Protein AF-A0A7Y2ZR24-F1 (afdb_monomer_lite)

Secondary structure (DSSP, 8-state):
--EEEEEETTEEEEEESS-TT-EEEEEEEETTEEEE---TTT-----EEEEEEE-TTS-EEEEEEE---TT-----------

pLDDT: mean 86.53, std 13.95, range [48.75, 97.56]

Radius of gyration: 16.8 Å; chains: 1; bounding box: 50×26×46 Å

Structure (mmCIF, N/CA/C/O backbone):
data_AF-A0A7Y2ZR24-F1
#
_entry.id   AF-A0A7Y2ZR24-F1
#
loop_
_atom_site.group_PDB
_atom_site.id
_atom_site.type_symbol
_atom_site.label_atom_id
_atom_site.label_alt_id
_atom_site.label_comp_id
_atom_site.label_asym_id
_atom_site.label_entity_id
_atom_site.label_seq_id
_atom_site.pdbx_PDB_ins_code
_atom_site.Cartn_x
_atom_site.Cartn_y
_atom_site.Cartn_z
_atom_site.occupancy
_atom_site.B_iso_or_equiv
_atom_site.auth_seq_id
_atom_site.auth_comp_id
_atom_site.auth_asym_id
_atom_site.auth_atom_id
_atom_site.pdbx_PDB_model_num
ATOM 1 N N . GLY A 1 1 ? 5.606 -13.324 1.533 1.00 79.00 1 GLY A N 1
ATOM 2 C CA . GLY A 1 1 ? 5.513 -12.083 2.317 1.00 79.00 1 GLY A CA 1
ATOM 3 C C . GLY A 1 1 ? 4.111 -11.815 2.819 1.00 79.00 1 GLY A C 1
ATOM 4 O O . GLY A 1 1 ? 3.137 -12.284 2.238 1.00 79.00 1 GLY A O 1
ATOM 5 N N . THR A 1 2 ? 4.028 -11.046 3.895 1.00 91.31 2 THR A N 1
ATOM 6 C CA . THR A 1 2 ? 2.843 -10.449 4.512 1.00 91.31 2 THR A CA 1
ATOM 7 C C . THR A 1 2 ? 2.649 -9.023 4.001 1.00 91.31 2 THR A C 1
ATOM 9 O O . THR A 1 2 ? 3.582 -8.218 3.982 1.00 91.31 2 THR A O 1
ATOM 12 N N . THR A 1 3 ? 1.414 -8.679 3.632 1.00 92.62 3 THR A N 1
ATOM 13 C CA . THR A 1 3 ? 1.011 -7.285 3.391 1.00 92.62 3 THR A CA 1
ATOM 14 C C . THR A 1 3 ? 0.177 -6.793 4.564 1.00 92.62 3 THR A C 1
ATOM 16 O O . THR A 1 3 ? -0.811 -7.428 4.927 1.00 92.62 3 THR A O 1
ATOM 19 N N . THR A 1 4 ? 0.549 -5.649 5.131 1.00 95.38 4 THR A N 1
ATOM 20 C CA . THR A 1 4 ? -0.139 -5.047 6.277 1.00 95.38 4 THR A CA 1
ATOM 21 C C . THR A 1 4 ? -0.788 -3.738 5.867 1.00 95.38 4 THR A C 1
ATOM 23 O O . THR A 1 4 ? -0.132 -2.884 5.269 1.00 95.38 4 THR A O 1
ATOM 26 N N . ILE A 1 5 ? -2.059 -3.569 6.235 1.00 95.62 5 ILE A N 1
ATOM 27 C CA . ILE A 1 5 ? -2.793 -2.308 6.116 1.00 95.62 5 ILE A CA 1
ATOM 28 C C . ILE A 1 5 ? -2.985 -1.726 7.518 1.00 95.62 5 ILE A C 1
ATOM 30 O O . ILE A 1 5 ? -3.520 -2.400 8.394 1.00 95.62 5 ILE A O 1
ATOM 34 N N . ASN A 1 6 ? -2.550 -0.486 7.740 1.00 96.00 6 ASN A N 1
ATOM 35 C CA . ASN A 1 6 ? -2.647 0.196 9.031 1.00 96.00 6 ASN A CA 1
ATOM 36 C C . ASN A 1 6 ? -3.390 1.523 8.902 1.00 96.00 6 ASN A C 1
ATOM 38 O O . ASN A 1 6 ? -3.096 2.311 8.004 1.00 96.00 6 ASN A O 1
ATOM 42 N N . LEU A 1 7 ? -4.289 1.801 9.845 1.00 95.56 7 LEU A N 1
ATOM 43 C CA . LEU A 1 7 ? -4.903 3.115 10.009 1.00 95.56 7 LEU A CA 1
ATOM 44 C C . LEU A 1 7 ? -4.043 3.962 10.955 1.00 95.56 7 LEU A C 1
ATOM 46 O O . LEU A 1 7 ? -3.814 3.584 12.103 1.00 95.56 7 LEU A O 1
ATOM 50 N N . LYS A 1 8 ? -3.571 5.116 10.485 1.00 96.31 8 LYS A N 1
ATOM 51 C CA . LYS A 1 8 ? -2.832 6.092 11.292 1.00 96.31 8 LYS A CA 1
ATOM 52 C C . LYS A 1 8 ? -3.245 7.498 10.883 1.00 96.31 8 LYS A C 1
ATOM 54 O O . LYS A 1 8 ? -3.155 7.835 9.711 1.00 96.31 8 LYS A O 1
ATOM 59 N N . ASN A 1 9 ? -3.632 8.330 11.850 1.00 95.00 9 ASN A N 1
ATOM 60 C CA . ASN A 1 9 ? -4.046 9.718 11.604 1.00 95.00 9 ASN A CA 1
ATOM 61 C C . ASN A 1 9 ? -5.133 9.817 10.512 1.00 95.00 9 ASN A C 1
ATOM 63 O O . ASN A 1 9 ? -4.984 10.588 9.566 1.00 95.00 9 ASN A O 1
ATOM 67 N N . ASP A 1 10 ? -6.160 8.966 10.605 1.00 93.44 10 ASP A N 1
ATOM 68 C CA . ASP A 1 10 ? -7.274 8.858 9.646 1.00 93.44 10 ASP A CA 1
ATOM 69 C C . ASP A 1 10 ? -6.874 8.546 8.195 1.00 93.44 10 ASP A C 1
ATOM 71 O O . ASP A 1 10 ? -7.650 8.729 7.259 1.00 93.44 10 ASP A O 1
ATOM 75 N N . LYS A 1 11 ? -5.660 8.024 8.003 1.00 95.12 11 LYS A N 1
ATOM 76 C CA . LYS A 1 11 ? -5.132 7.596 6.710 1.00 95.12 11 LYS A CA 1
ATOM 77 C C . LYS A 1 11 ? -4.744 6.131 6.754 1.00 95.12 11 LYS A C 1
ATOM 79 O O . LYS A 1 11 ? -4.205 5.642 7.750 1.00 95.12 11 LYS A O 1
ATOM 84 N N . LEU A 1 12 ? -5.016 5.429 5.663 1.00 96.44 12 LEU A N 1
ATOM 85 C CA . LEU A 1 12 ? -4.631 4.036 5.502 1.00 96.44 12 LEU A CA 1
ATOM 86 C C . LEU A 1 12 ? -3.247 3.948 4.860 1.00 96.44 12 LEU A C 1
ATOM 88 O O . LEU A 1 12 ? -2.934 4.681 3.925 1.00 96.44 12 LEU A O 1
ATOM 92 N N . TYR A 1 13 ? -2.428 3.024 5.348 1.00 97.19 13 TYR A N 1
ATOM 93 C CA . TYR A 1 13 ? -1.075 2.781 4.862 1.00 97.19 13 TYR A CA 1
ATOM 94 C C . TYR A 1 13 ? -0.869 1.301 4.580 1.00 97.19 13 TYR A C 1
ATOM 96 O O . TYR A 1 13 ? -1.182 0.469 5.428 1.00 97.19 13 TYR A O 1
ATOM 104 N N . MET A 1 14 ? -0.292 0.988 3.424 1.00 95.88 14 MET A N 1
ATOM 105 C CA . MET A 1 14 ? 0.158 -0.352 3.056 1.00 95.88 14 MET A CA 1
ATOM 106 C C . MET A 1 14 ? 1.668 -0.493 3.269 1.00 95.88 14 MET A C 1
ATOM 108 O O . MET A 1 14 ? 2.429 0.424 2.954 1.00 95.88 14 MET A O 1
ATOM 112 N N . SER A 1 15 ? 2.104 -1.674 3.706 1.00 95.06 15 SER A N 1
ATOM 113 C CA . SER A 1 15 ? 3.503 -2.115 3.640 1.00 95.06 15 SER A CA 1
ATOM 114 C C . SER A 1 15 ? 3.620 -3.616 3.375 1.00 95.06 15 SER A C 1
ATOM 116 O O . SER A 1 15 ? 2.801 -4.384 3.881 1.00 95.06 15 SER A O 1
ATOM 118 N N . MET A 1 16 ? 4.672 -4.028 2.666 1.00 92.25 16 MET A N 1
ATOM 119 C CA . MET A 1 16 ? 5.033 -5.433 2.434 1.00 92.25 16 MET A CA 1
ATOM 120 C C . MET A 1 16 ? 6.332 -5.785 3.177 1.00 92.25 16 MET A C 1
ATOM 122 O O . MET A 1 16 ? 7.325 -5.070 3.053 1.00 92.25 16 MET A O 1
ATOM 126 N N . ASP A 1 17 ? 6.329 -6.862 3.964 1.00 89.75 17 ASP A N 1
ATOM 127 C CA . ASP A 1 17 ? 7.432 -7.228 4.873 1.00 89.75 17 ASP A CA 1
ATOM 128 C C . ASP A 1 17 ? 8.725 -7.663 4.160 1.00 89.75 17 ASP A C 1
ATOM 130 O O . ASP A 1 17 ? 9.809 -7.181 4.484 1.00 89.75 17 ASP A O 1
ATOM 134 N N . GLU A 1 18 ? 8.619 -8.532 3.160 1.00 90.19 18 GLU A N 1
ATOM 135 C CA . GLU A 1 18 ? 9.745 -9.044 2.373 1.00 90.19 18 GLU A CA 1
ATOM 136 C C . GLU A 1 18 ? 10.303 -7.991 1.407 1.00 90.19 18 GLU A C 1
ATOM 138 O O . GLU A 1 18 ? 11.431 -8.109 0.931 1.00 90.19 18 GLU A O 1
ATOM 143 N N . THR A 1 19 ? 9.539 -6.927 1.148 1.00 87.62 19 THR A N 1
ATOM 144 C CA . THR A 1 19 ? 9.909 -5.845 0.231 1.00 87.62 19 THR A CA 1
ATOM 145 C C . THR A 1 19 ? 9.593 -4.470 0.834 1.00 87.62 19 THR A C 1
ATOM 147 O O . THR A 1 19 ? 8.669 -3.792 0.377 1.00 87.62 19 THR A O 1
ATOM 150 N N . PRO A 1 20 ? 10.373 -3.998 1.828 1.00 86.06 20 PRO A N 1
ATOM 151 C CA . PRO A 1 20 ? 10.059 -2.787 2.602 1.00 86.06 20 PRO A CA 1
ATOM 152 C C . PRO A 1 20 ? 9.995 -1.481 1.795 1.00 86.06 20 PRO A C 1
ATOM 154 O O . PRO A 1 20 ? 9.491 -0.466 2.286 1.00 86.06 20 PRO A O 1
ATOM 157 N N . ILE A 1 21 ? 10.535 -1.483 0.571 1.00 88.12 21 ILE A N 1
ATOM 158 C CA . ILE A 1 21 ? 10.432 -0.359 -0.369 1.00 88.12 21 ILE A CA 1
ATOM 159 C C . ILE A 1 21 ? 9.001 -0.181 -0.897 1.00 88.12 21 ILE A C 1
ATOM 161 O O . ILE A 1 21 ? 8.603 0.940 -1.213 1.00 88.12 21 ILE A O 1
ATOM 165 N N . PHE A 1 22 ? 8.208 -1.257 -0.938 1.00 90.62 22 PHE A N 1
ATOM 166 C CA . PHE A 1 22 ? 6.806 -1.228 -1.340 1.00 90.62 22 PHE A CA 1
ATOM 167 C C . PHE A 1 22 ? 5.933 -0.885 -0.137 1.00 90.62 22 PHE A C 1
ATOM 169 O O . PHE A 1 22 ? 5.420 -1.735 0.595 1.00 90.62 22 PHE A O 1
ATOM 176 N N . LYS A 1 23 ? 5.794 0.422 0.063 1.00 94.19 23 LYS A N 1
ATOM 177 C CA . LYS A 1 23 ? 4.899 1.044 1.033 1.00 94.19 23 LYS A CA 1
ATOM 178 C C . LYS A 1 23 ? 4.224 2.251 0.399 1.00 94.19 23 LYS A C 1
ATOM 180 O O . LYS A 1 23 ? 4.846 2.951 -0.400 1.00 94.19 23 LYS A O 1
ATOM 185 N N . ALA A 1 24 ? 2.970 2.494 0.755 1.00 95.81 24 ALA A N 1
ATOM 186 C CA . ALA A 1 24 ? 2.203 3.601 0.198 1.00 95.81 24 ALA A CA 1
ATOM 187 C C . ALA A 1 24 ? 1.090 4.059 1.146 1.00 95.81 24 ALA A C 1
ATOM 189 O O . ALA A 1 24 ? 0.547 3.265 1.915 1.00 95.81 24 ALA A O 1
ATOM 190 N N . GLU A 1 25 ? 0.741 5.343 1.071 1.00 97.00 25 GLU A N 1
ATOM 191 C CA . GLU A 1 25 ? -0.531 5.852 1.590 1.00 97.00 25 GLU A CA 1
ATOM 192 C C . GLU A 1 25 ? -1.649 5.464 0.615 1.00 97.00 25 GLU A C 1
ATOM 194 O O . GLU A 1 25 ? -1.484 5.581 -0.601 1.00 97.00 2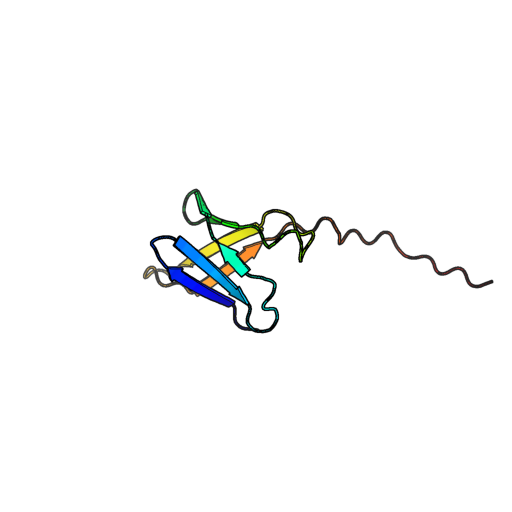5 GLU A O 1
ATOM 199 N N . LEU A 1 26 ? -2.775 4.996 1.147 1.00 97.56 26 LEU A N 1
ATOM 200 C CA . LEU A 1 26 ? -3.956 4.646 0.373 1.00 97.56 26 LEU A CA 1
ATOM 201 C C . LEU A 1 26 ? -4.923 5.829 0.372 1.00 97.56 26 LEU A C 1
ATOM 203 O O . LEU A 1 26 ? -5.372 6.279 1.426 1.00 97.56 26 LEU A O 1
ATOM 207 N N . SER A 1 27 ? -5.268 6.304 -0.819 1.00 97.25 27 SER A N 1
ATOM 208 C CA . SER A 1 27 ? -6.264 7.356 -1.017 1.00 97.25 27 SER A CA 1
ATOM 209 C C . SER A 1 27 ? -7.589 6.732 -1.428 1.00 97.25 27 SER A C 1
ATOM 211 O O . SER A 1 27 ? -7.631 5.932 -2.360 1.00 97.25 27 SER A O 1
ATOM 213 N N . HIS A 1 28 ? -8.680 7.071 -0.738 1.00 95.31 28 HIS A N 1
ATOM 214 C CA . HIS A 1 28 ? -10.012 6.634 -1.162 1.00 95.31 28 HIS A CA 1
ATOM 215 C C . HIS A 1 28 ? -10.331 7.215 -2.541 1.00 95.31 28 HIS A C 1
ATOM 217 O O . HIS A 1 28 ? -10.104 8.402 -2.780 1.00 95.31 28 HIS A O 1
ATOM 223 N N . TRP A 1 29 ? -10.834 6.375 -3.444 1.00 94.00 29 TRP A N 1
ATOM 224 C CA . TRP A 1 29 ? -11.189 6.793 -4.796 1.00 94.00 29 TRP A CA 1
ATOM 225 C C . TRP A 1 29 ? -12.688 6.672 -5.059 1.00 94.00 29 TRP A C 1
ATOM 227 O O . TRP A 1 29 ? -13.352 7.671 -5.324 1.00 94.00 29 TRP A O 1
ATOM 237 N N . ASN A 1 30 ? -13.234 5.455 -5.009 1.00 92.38 30 ASN A N 1
ATOM 238 C CA . ASN A 1 30 ? -14.648 5.207 -5.286 1.00 92.38 30 ASN A CA 1
ATOM 239 C C . ASN A 1 30 ? -15.098 3.878 -4.666 1.00 92.38 30 ASN A C 1
ATOM 241 O O . ASN A 1 30 ? -14.392 2.879 -4.789 1.00 92.38 30 ASN A O 1
ATOM 245 N N . HIS A 1 31 ? -16.287 3.839 -4.056 1.00 88.94 31 HIS A N 1
ATOM 246 C CA . HIS A 1 31 ? -16.802 2.660 -3.342 1.00 88.94 31 HIS A CA 1
ATOM 247 C C . HIS A 1 31 ? -15.746 2.096 -2.371 1.00 88.94 31 HIS A C 1
ATOM 249 O O . HIS A 1 31 ? -15.299 2.817 -1.482 1.00 88.94 31 HIS A O 1
ATOM 255 N N . SER A 1 32 ? -15.324 0.846 -2.565 1.00 89.31 32 SER A N 1
ATOM 256 C CA . SER A 1 32 ? -14.313 0.155 -1.753 1.00 89.31 32 SER A CA 1
ATOM 257 C C . SER A 1 32 ? -12.916 0.174 -2.386 1.00 89.31 32 SER A C 1
ATOM 259 O O . SER A 1 32 ? -12.056 -0.610 -1.988 1.00 89.31 32 SER A O 1
ATOM 261 N N . ILE A 1 33 ? -12.697 1.025 -3.395 1.00 95.94 33 ILE A N 1
ATOM 262 C CA . ILE A 1 33 ? -11.437 1.119 -4.133 1.00 95.94 33 ILE A CA 1
ATOM 263 C C . ILE A 1 33 ? -10.598 2.271 -3.590 1.00 95.94 33 ILE A C 1
ATOM 265 O O . ILE A 1 33 ? -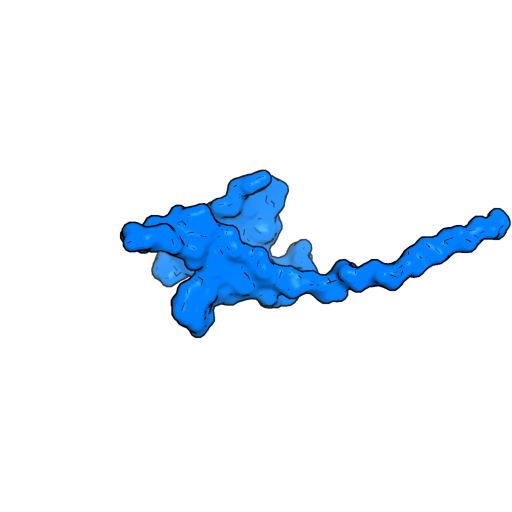11.057 3.414 -3.477 1.00 95.94 33 ILE A O 1
ATOM 269 N N . PHE A 1 34 ? -9.335 1.956 -3.340 1.00 97.31 34 PHE A N 1
ATOM 270 C CA . PHE A 1 34 ? -8.281 2.884 -2.977 1.00 97.31 34 PHE A CA 1
ATOM 271 C C . PHE A 1 34 ? -7.240 2.942 -4.090 1.00 97.31 34 PHE A C 1
ATOM 273 O O . PHE A 1 34 ? -6.935 1.924 -4.712 1.00 97.31 34 PHE A O 1
ATOM 280 N N . THR A 1 35 ? -6.677 4.119 -4.327 1.00 97.56 35 THR A N 1
ATOM 281 C CA . THR A 1 35 ? -5.496 4.292 -5.174 1.00 97.56 35 THR A CA 1
ATOM 282 C C . THR A 1 35 ? -4.260 4.490 -4.315 1.00 97.56 35 THR A C 1
ATOM 284 O O . THR A 1 35 ? -4.333 4.958 -3.175 1.00 97.56 35 THR A O 1
ATOM 287 N N . PHE A 1 36 ? -3.106 4.109 -4.853 1.00 96.19 36 PHE A N 1
ATOM 288 C CA . PHE A 1 36 ? -1.834 4.291 -4.172 1.00 96.19 36 PHE A CA 1
ATOM 289 C C . PHE A 1 36 ? -0.685 4.427 -5.168 1.00 96.19 36 PHE A C 1
ATOM 291 O O . PHE A 1 36 ? -0.742 3.936 -6.296 1.00 96.19 36 PHE A O 1
ATOM 298 N N . ARG A 1 37 ? 0.393 5.073 -4.724 1.00 94.50 37 ARG A N 1
ATOM 299 C CA . ARG A 1 37 ? 1.656 5.154 -5.460 1.00 94.50 37 ARG A CA 1
ATOM 300 C C . ARG A 1 37 ? 2.802 4.765 -4.548 1.00 94.50 37 ARG A C 1
ATOM 302 O O . ARG A 1 37 ? 2.899 5.265 -3.428 1.00 94.50 37 ARG A O 1
ATOM 309 N N . PHE A 1 38 ? 3.666 3.888 -5.043 1.00 91.69 38 PHE A N 1
ATOM 310 C CA . PHE A 1 38 ? 4.951 3.633 -4.407 1.00 91.69 38 PHE A CA 1
ATOM 311 C C . PHE A 1 38 ? 5.891 4.826 -4.601 1.00 91.69 38 PHE A C 1
ATOM 313 O O . PHE A 1 38 ? 5.663 5.687 -5.455 1.00 91.69 38 PHE A O 1
ATOM 320 N N . ASP A 1 39 ? 6.956 4.886 -3.801 1.00 88.69 39 ASP A N 1
ATOM 321 C CA . ASP A 1 39 ? 7.979 5.913 -3.976 1.00 88.69 39 ASP A CA 1
ATOM 322 C C . ASP A 1 39 ? 8.646 5.757 -5.350 1.00 88.69 39 ASP A C 1
ATOM 324 O O . ASP A 1 39 ? 9.378 4.800 -5.605 1.00 88.69 39 ASP A O 1
ATOM 328 N N . THR A 1 40 ? 8.408 6.732 -6.226 1.00 78.06 40 THR A N 1
ATOM 329 C CA . THR A 1 40 ? 8.932 6.766 -7.600 1.00 78.06 40 THR A CA 1
ATOM 330 C C . THR A 1 40 ? 10.458 6.783 -7.687 1.00 78.06 40 THR A C 1
ATOM 332 O O . THR A 1 40 ? 11.017 6.456 -8.729 1.00 78.06 40 THR A O 1
ATOM 335 N N . LYS A 1 41 ? 11.156 7.139 -6.600 1.00 81.44 41 LYS A N 1
ATOM 336 C CA . LYS A 1 41 ? 12.621 7.035 -6.533 1.00 81.44 41 LYS A CA 1
ATOM 337 C C . LYS A 1 41 ? 13.097 5.590 -6.379 1.00 81.44 41 LYS A C 1
ATOM 339 O O . LYS A 1 41 ? 14.268 5.318 -6.618 1.00 81.44 41 LYS A O 1
ATOM 344 N N . LEU A 1 42 ? 12.216 4.695 -5.934 1.00 78.88 42 LEU A N 1
ATOM 345 C CA . LEU A 1 42 ? 12.515 3.298 -5.622 1.00 78.88 42 LEU A CA 1
ATOM 346 C C . LEU A 1 42 ? 11.871 2.323 -6.615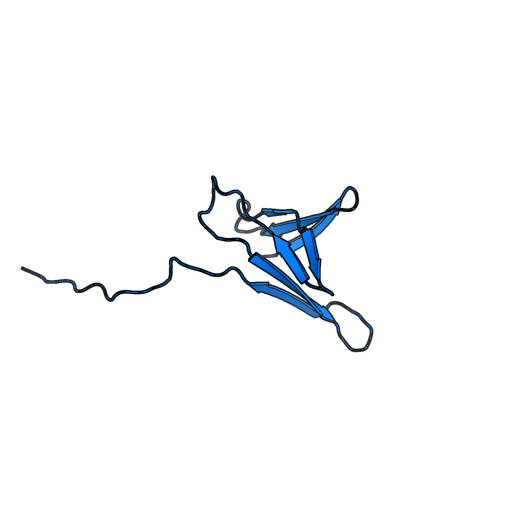 1.00 78.88 42 LEU A C 1
ATOM 348 O O . LEU A 1 42 ? 12.395 1.229 -6.799 1.00 78.88 42 LEU A O 1
ATOM 352 N N . ALA A 1 43 ? 10.760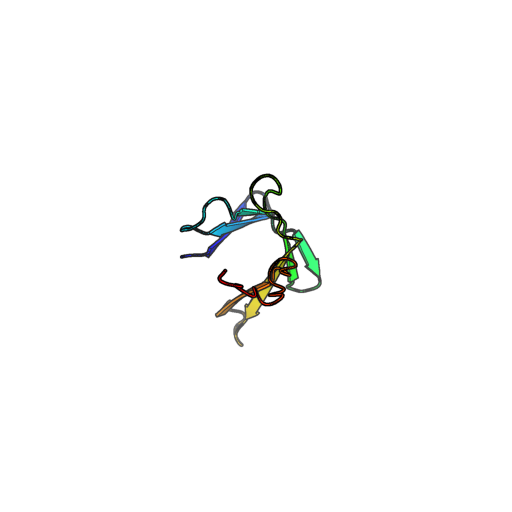 2.705 -7.252 1.00 75.06 43 ALA A N 1
ATOM 353 C CA . ALA A 1 43 ? 10.073 1.890 -8.250 1.00 75.06 43 ALA A CA 1
ATOM 354 C C . ALA A 1 43 ? 9.434 2.756 -9.347 1.00 75.06 43 ALA A C 1
ATOM 356 O O . ALA A 1 43 ? 8.727 3.716 -9.050 1.00 75.06 43 ALA A O 1
ATOM 357 N N . SER A 1 44 ? 9.612 2.374 -10.613 1.00 82.06 44 SER A N 1
ATOM 358 C CA . SER A 1 44 ? 8.998 3.014 -11.793 1.00 82.06 44 SER A CA 1
ATOM 359 C C . SER A 1 44 ? 7.555 2.562 -12.056 1.00 82.06 44 SER A C 1
ATOM 361 O O . SER A 1 44 ? 7.044 2.709 -13.164 1.00 82.06 44 SER A O 1
ATOM 363 N N . LEU A 1 45 ? 6.884 2.007 -11.047 1.00 85.19 45 LEU A N 1
ATOM 364 C CA . LEU A 1 45 ? 5.534 1.478 -11.196 1.00 85.19 45 LEU A CA 1
ATOM 365 C C . LEU A 1 45 ? 4.499 2.614 -11.269 1.00 85.19 45 LEU A C 1
ATOM 367 O O . LEU A 1 45 ? 4.613 3.604 -10.534 1.00 85.19 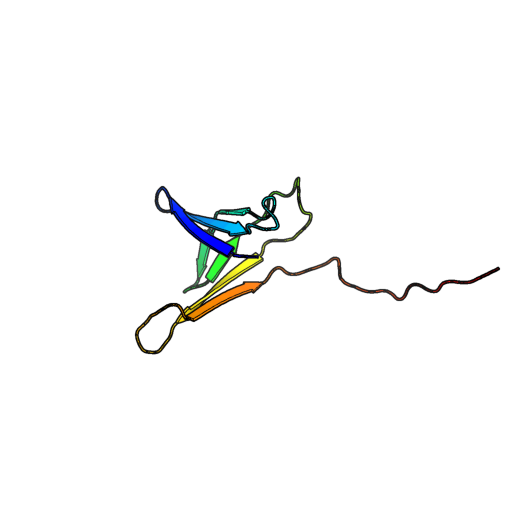45 LEU A O 1
ATOM 371 N N . PRO A 1 46 ? 3.471 2.489 -12.126 1.00 89.75 46 PRO A N 1
ATOM 372 C CA . PRO A 1 46 ? 2.383 3.452 -12.173 1.00 89.75 46 PRO A CA 1
ATOM 373 C C . PRO A 1 46 ? 1.491 3.345 -10.929 1.00 89.75 46 PRO A C 1
ATOM 375 O O . PRO A 1 46 ? 1.701 2.534 -10.027 1.00 89.75 46 PRO A O 1
ATOM 378 N N . GLU A 1 47 ? 0.480 4.209 -10.874 1.00 93.31 47 GLU A N 1
ATOM 379 C CA . GLU A 1 47 ? -0.523 4.177 -9.813 1.00 93.31 47 GLU A CA 1
ATOM 380 C C . GLU A 1 47 ? -1.277 2.849 -9.797 1.00 93.31 47 GLU A C 1
ATOM 382 O O . GLU A 1 47 ? -1.787 2.397 -10.824 1.00 93.31 47 GLU A O 1
ATOM 387 N N . GLY A 1 48 ? -1.345 2.253 -8.611 1.00 94.44 48 GLY A N 1
ATOM 388 C CA . GLY A 1 48 ? -2.067 1.020 -8.364 1.00 94.44 48 GLY A CA 1
ATOM 389 C C . GLY A 1 48 ? -3.448 1.260 -7.770 1.00 94.44 48 GLY A C 1
ATOM 390 O O . GLY A 1 48 ? -3.766 2.338 -7.256 1.00 94.44 48 GLY A O 1
ATOM 391 N N . LYS A 1 49 ? -4.256 0.205 -7.804 1.00 96.56 49 LYS A N 1
ATOM 392 C CA . LYS A 1 49 ? -5.557 0.104 -7.152 1.00 96.56 49 LYS A CA 1
ATOM 39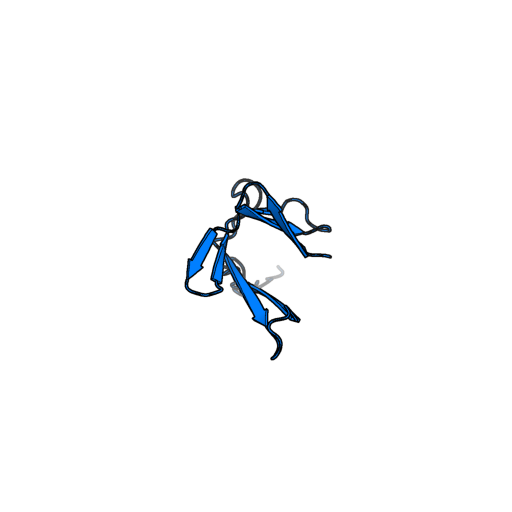3 C C . LYS A 1 49 ? -5.558 -1.019 -6.130 1.00 96.56 49 LYS A C 1
ATOM 395 O O . LYS A 1 49 ? -4.891 -2.037 -6.289 1.00 96.56 49 LYS A O 1
ATOM 400 N N . LEU A 1 50 ? -6.349 -0.823 -5.088 1.00 96.00 50 LEU A N 1
ATOM 401 C CA . LEU A 1 50 ? -6.539 -1.765 -4.002 1.00 96.00 50 LEU A CA 1
ATOM 402 C C . LEU A 1 50 ? -8.008 -1.821 -3.606 1.00 96.00 50 LEU A C 1
ATOM 404 O O . LEU A 1 50 ? -8.661 -0.782 -3.531 1.00 96.00 50 LEU A O 1
ATOM 408 N N . TRP A 1 51 ? -8.519 -3.013 -3.309 1.00 95.75 51 TRP A N 1
ATOM 409 C CA . TRP A 1 51 ? -9.847 -3.195 -2.716 1.00 95.75 51 TRP A CA 1
ATOM 410 C C . TRP A 1 51 ? -9.921 -4.494 -1.908 1.00 95.75 51 TRP A C 1
ATOM 412 O O . TRP A 1 51 ? -9.025 -5.339 -1.976 1.00 95.75 51 TRP A O 1
ATOM 422 N N . PHE A 1 52 ? -11.001 -4.645 -1.145 1.00 94.44 52 PHE A N 1
ATOM 423 C CA . PHE A 1 52 ? -11.261 -5.821 -0.321 1.00 94.44 52 PHE A CA 1
ATOM 424 C C . PHE A 1 52 ? -12.521 -6.543 -0.789 1.00 94.44 52 PHE A C 1
ATOM 426 O O . PHE A 1 52 ? -13.529 -5.889 -1.067 1.00 94.44 52 PHE A O 1
ATOM 433 N N . ASP A 1 53 ? -12.481 -7.874 -0.806 1.00 94.62 53 ASP A N 1
ATOM 434 C CA . ASP A 1 53 ? -13.705 -8.672 -0.848 1.00 94.62 53 ASP A CA 1
ATOM 435 C C . ASP A 1 53 ? -14.188 -8.904 0.580 1.00 94.62 53 ASP A C 1
ATOM 437 O O . ASP A 1 53 ? -13.396 -9.220 1.478 1.00 94.62 53 ASP A O 1
ATOM 441 N N . LEU A 1 54 ? -15.499 -8.775 0.760 1.00 94.75 54 LEU A N 1
ATOM 442 C CA . LEU A 1 54 ? -16.180 -9.041 2.017 1.00 94.75 54 LEU A CA 1
ATOM 443 C C . LEU A 1 54 ? -17.007 -10.320 1.897 1.00 94.75 54 LEU A C 1
ATOM 445 O O . LEU A 1 54 ? -17.563 -10.612 0.834 1.00 94.75 54 LEU A O 1
ATOM 449 N N . ASP A 1 55 ? -17.115 -11.071 2.986 1.00 96.69 55 ASP A N 1
ATOM 450 C CA . ASP A 1 55 ? -18.075 -12.164 3.080 1.00 96.69 55 ASP A CA 1
ATOM 451 C C . ASP A 1 55 ? -19.504 -11.647 3.346 1.00 96.69 55 ASP A C 1
ATOM 453 O O . ASP A 1 55 ? -19.773 -10.446 3.438 1.00 96.69 55 ASP A O 1
ATOM 457 N N . LYS A 1 56 ? -20.454 -12.576 3.502 1.00 96.50 56 LYS A N 1
ATOM 458 C CA . LYS A 1 56 ? -21.861 -12.251 3.790 1.00 96.50 56 LYS A CA 1
ATOM 459 C C . LYS A 1 56 ? -22.087 -11.541 5.135 1.00 96.50 56 LYS A C 1
ATOM 461 O O . LYS A 1 56 ? -23.176 -11.016 5.347 1.00 96.50 56 LYS A O 1
ATOM 466 N N . ASN A 1 57 ? -21.109 -11.568 6.038 1.00 97.31 57 ASN A N 1
ATOM 467 C CA . ASN A 1 57 ? -21.157 -10.917 7.344 1.00 97.31 57 ASN A CA 1
ATOM 468 C C . ASN A 1 57 ? -20.432 -9.558 7.331 1.00 97.31 57 ASN A C 1
ATOM 470 O O . ASN A 1 57 ? -20.450 -8.852 8.337 1.00 97.31 57 ASN A O 1
ATOM 474 N N . GLY A 1 58 ? -19.826 -9.175 6.201 1.00 93.00 58 GLY A N 1
ATOM 475 C CA . GLY A 1 58 ? -19.037 -7.953 6.073 1.00 93.00 58 GLY A CA 1
ATOM 476 C C . GLY A 1 58 ? -17.586 -8.103 6.536 1.00 93.00 58 GLY A C 1
ATOM 477 O O . GLY A 1 58 ? -16.898 -7.095 6.684 1.00 93.00 58 GLY A O 1
ATOM 478 N N . GLU A 1 59 ? -17.107 -9.327 6.766 1.00 96.19 59 GLU A N 1
ATOM 479 C CA . GLU A 1 59 ? -15.723 -9.585 7.161 1.00 96.19 59 GLU A CA 1
ATOM 480 C C . GLU A 1 59 ? -14.802 -9.618 5.938 1.00 96.19 59 GLU A C 1
ATOM 482 O O . GLU A 1 59 ? -15.152 -10.168 4.893 1.00 96.19 59 GLU A O 1
ATOM 487 N N . ILE A 1 60 ? -13.606 -9.036 6.063 1.00 93.75 60 ILE A N 1
ATOM 488 C CA . ILE A 1 60 ? -12.608 -9.028 4.988 1.00 93.75 60 ILE A CA 1
ATOM 489 C C . ILE A 1 60 ? -12.070 -10.444 4.794 1.00 93.75 60 ILE A C 1
ATOM 491 O O . ILE A 1 60 ? -11.456 -11.009 5.696 1.00 93.75 60 ILE A O 1
ATOM 495 N N . ILE A 1 61 ? -12.225 -10.977 3.584 1.00 96.12 61 ILE A N 1
ATOM 496 C CA . ILE A 1 61 ? -11.724 -12.312 3.221 1.00 96.12 61 ILE A CA 1
ATOM 497 C C . ILE A 1 61 ? -10.595 -12.270 2.198 1.00 96.12 61 ILE A C 1
ATOM 499 O O . ILE A 1 61 ? -9.841 -13.235 2.069 1.00 96.12 61 ILE A O 1
ATOM 503 N N . LYS A 1 62 ? -10.460 -11.164 1.460 1.00 95.00 62 LYS A N 1
ATOM 504 C CA . LYS A 1 62 ? -9.422 -11.020 0.441 1.00 95.00 62 LYS A CA 1
ATOM 505 C C . LYS A 1 62 ? -9.023 -9.568 0.251 1.00 95.00 62 LYS A C 1
ATOM 507 O O . LYS A 1 62 ? -9.872 -8.685 0.217 1.00 95.00 62 LYS A O 1
ATOM 512 N N . LEU A 1 63 ? -7.725 -9.358 0.075 1.00 93.88 63 LEU A N 1
ATOM 513 C CA . LEU A 1 63 ? -7.133 -8.113 -0.389 1.00 93.88 63 LEU A CA 1
ATOM 514 C C . LEU A 1 63 ? -6.729 -8.288 -1.857 1.00 93.88 63 LEU A C 1
ATOM 516 O O . LEU A 1 63 ? -6.032 -9.245 -2.196 1.00 93.88 63 LEU A O 1
ATOM 520 N N . HIS A 1 64 ? -7.142 -7.357 -2.710 1.00 95.19 64 HIS A N 1
ATOM 521 C CA . HIS A 1 64 ? -6.690 -7.259 -4.093 1.00 95.19 64 HIS A CA 1
ATOM 522 C C . HIS A 1 64 ? -5.760 -6.068 -4.253 1.00 95.19 64 HIS A C 1
ATOM 524 O O . HIS A 1 64 ? -6.011 -4.996 -3.703 1.00 95.19 64 HIS A O 1
ATOM 530 N N . ILE A 1 65 ? -4.699 -6.266 -5.028 1.00 93.06 65 ILE A N 1
ATOM 531 C CA . ILE A 1 65 ? -3.754 -5.229 -5.422 1.00 93.06 65 ILE A CA 1
ATOM 532 C C . ILE A 1 65 ? -3.558 -5.383 -6.922 1.00 93.06 65 ILE A C 1
ATOM 534 O O . ILE A 1 65 ? -3.165 -6.451 -7.386 1.00 93.06 65 ILE A O 1
ATOM 538 N N . ASP A 1 66 ? -3.840 -4.320 -7.660 1.00 92.94 66 ASP A N 1
ATOM 539 C CA . ASP A 1 66 ? -3.630 -4.246 -9.098 1.00 92.94 66 ASP A CA 1
ATOM 540 C C . ASP A 1 66 ? -2.713 -3.064 -9.392 1.00 92.94 66 ASP A C 1
ATOM 542 O O . ASP A 1 66 ? -3.056 -1.913 -9.125 1.00 92.94 66 ASP A O 1
ATOM 546 N N . VAL A 1 67 ? -1.521 -3.353 -9.902 1.00 89.94 67 VAL A N 1
ATOM 547 C CA . VAL A 1 67 ? -0.590 -2.337 -10.388 1.00 89.94 67 VAL A CA 1
ATOM 548 C C . VAL A 1 67 ? -0.398 -2.614 -11.870 1.00 89.94 67 VAL A C 1
ATOM 550 O O . VAL A 1 67 ? 0.199 -3.641 -12.204 1.00 89.94 67 VAL A O 1
ATOM 553 N N . PRO A 1 68 ? -0.882 -1.733 -12.763 1.00 83.31 68 PRO A N 1
ATOM 554 C CA . PRO A 1 68 ? -0.625 -1.873 -14.187 1.00 83.31 68 PRO A CA 1
ATOM 555 C C . PRO A 1 68 ? 0.883 -1.984 -14.397 1.00 83.31 68 PRO A C 1
ATOM 557 O O . PRO A 1 68 ? 1.631 -1.153 -13.895 1.00 83.31 68 PRO A O 1
ATOM 560 N N . ASN A 1 69 ? 1.355 -3.011 -15.093 1.00 70.75 69 ASN A N 1
ATOM 561 C CA . ASN A 1 69 ? 2.784 -3.173 -15.322 1.00 70.75 69 ASN A CA 1
ATOM 562 C C . ASN A 1 69 ? 3.116 -2.844 -16.782 1.00 70.75 69 ASN A C 1
ATOM 564 O O . ASN A 1 69 ? 2.875 -3.686 -17.647 1.00 70.75 69 ASN A O 1
ATOM 568 N N . PRO A 1 70 ? 3.631 -1.639 -17.083 1.00 64.19 70 PRO A N 1
ATOM 569 C CA . PRO A 1 70 ? 4.007 -1.274 -18.445 1.00 64.19 70 PRO A CA 1
ATOM 570 C C . PRO A 1 70 ? 5.287 -1.981 -18.914 1.00 64.19 70 PRO A C 1
ATOM 572 O O . PRO A 1 70 ? 5.525 -2.030 -20.115 1.00 64.19 70 PRO A O 1
ATOM 575 N N . ASP A 1 71 ? 6.087 -2.544 -18.000 1.00 57.62 71 ASP A N 1
ATOM 576 C CA . ASP A 1 71 ? 7.430 -3.063 -18.297 1.00 57.62 71 ASP A CA 1
ATOM 577 C C . ASP A 1 71 ? 7.443 -4.553 -18.698 1.00 57.62 71 ASP A C 1
ATOM 579 O O . ASP A 1 71 ? 8.464 -5.065 -19.148 1.00 57.62 71 ASP A O 1
ATOM 583 N N . PHE A 1 72 ? 6.323 -5.274 -18.561 1.00 52.84 72 PHE A N 1
ATOM 584 C CA . PHE A 1 72 ? 6.203 -6.701 -18.911 1.00 52.84 72 PHE A CA 1
ATOM 585 C C . PHE A 1 72 ? 5.613 -6.933 -20.317 1.00 52.84 72 PHE A C 1
ATOM 587 O O . PHE A 1 72 ? 4.797 -7.829 -20.529 1.00 52.84 72 PHE A O 1
ATOM 594 N N . PHE A 1 73 ? 6.043 -6.142 -21.301 1.00 51.88 73 PHE A N 1
ATOM 595 C CA . PHE A 1 73 ? 5.947 -6.535 -22.708 1.00 51.88 73 PHE A CA 1
ATOM 596 C C . PHE A 1 73 ? 7.227 -7.296 -23.066 1.00 51.88 73 PHE A C 1
ATOM 598 O O . PHE A 1 73 ? 8.293 -6.705 -23.211 1.00 51.88 73 PHE A O 1
ATOM 605 N N . PHE A 1 74 ? 7.142 -8.625 -23.150 1.00 56.12 74 PHE A N 1
ATOM 606 C CA . PHE A 1 74 ? 8.219 -9.421 -23.732 1.00 56.12 74 PHE A CA 1
ATOM 607 C C . PHE A 1 74 ? 8.157 -9.279 -25.253 1.00 56.12 74 PHE A C 1
ATOM 609 O O . PHE A 1 74 ? 7.410 -10.005 -25.906 1.00 56.12 74 PHE A O 1
ATOM 616 N N . ASP A 1 75 ? 8.956 -8.374 -25.807 1.00 51.62 75 ASP A N 1
ATOM 617 C CA . ASP A 1 75 ? 9.409 -8.525 -27.184 1.00 51.62 75 ASP A CA 1
ATOM 618 C C . ASP A 1 75 ? 10.547 -9.555 -27.137 1.00 51.62 75 ASP A C 1
ATOM 620 O O . ASP A 1 75 ? 11.565 -9.364 -26.473 1.00 51.62 75 ASP A O 1
ATOM 624 N N . GLU A 1 76 ? 10.293 -10.718 -27.724 1.00 48.75 76 GLU A N 1
ATOM 625 C CA . GLU A 1 76 ? 11.154 -11.900 -27.758 1.00 48.75 76 GLU A CA 1
ATOM 626 C C . GLU A 1 76 ? 12.648 -11.552 -27.961 1.00 48.75 76 GLU A C 1
ATOM 628 O O . GLU A 1 76 ? 13.025 -10.911 -28.942 1.00 48.75 76 GLU A O 1
ATOM 633 N N . PHE A 1 77 ? 13.528 -11.969 -27.039 1.00 62.97 77 PHE A N 1
ATOM 634 C CA . PHE A 1 77 ? 14.976 -11.811 -27.223 1.00 62.97 77 PHE A CA 1
ATOM 635 C C . PHE A 1 77 ? 15.495 -12.884 -28.190 1.00 62.97 77 PHE A C 1
ATOM 637 O O . PHE A 1 77 ? 15.700 -14.034 -27.794 1.00 62.97 77 PHE A O 1
ATOM 644 N N . GLU A 1 78 ? 15.768 -12.513 -29.442 1.00 57.81 78 GLU A N 1
ATOM 645 C CA . GLU A 1 78 ? 16.557 -13.355 -30.346 1.00 57.81 78 GLU A CA 1
ATOM 646 C C . GLU A 1 78 ? 18.043 -13.305 -29.964 1.00 57.81 78 GLU A C 1
ATOM 648 O O . GLU A 1 78 ? 18.730 -12.293 -30.120 1.00 57.81 78 GLU A O 1
ATOM 653 N N . PHE A 1 79 ? 18.574 -14.435 -29.495 1.00 62.88 79 PHE A N 1
ATOM 654 C CA . PHE A 1 79 ? 20.013 -14.623 -29.337 1.00 62.88 79 PHE A CA 1
ATOM 655 C C . PHE A 1 79 ? 20.604 -15.177 -30.635 1.00 62.88 79 PHE A C 1
ATOM 657 O O . PHE A 1 79 ? 20.584 -16.387 -30.868 1.00 62.88 79 PHE A O 1
ATOM 664 N N . ILE A 1 80 ? 21.181 -14.307 -31.468 1.00 64.94 80 ILE A N 1
ATOM 665 C CA . ILE A 1 80 ? 22.000 -14.750 -32.600 1.00 64.94 80 ILE A CA 1
ATOM 666 C C . ILE A 1 80 ? 23.411 -15.037 -32.093 1.00 64.94 80 ILE A C 1
ATOM 668 O O . ILE A 1 80 ? 24.139 -14.149 -31.645 1.00 64.94 80 ILE A O 1
ATOM 672 N N . LYS A 1 81 ? 23.798 -16.308 -32.171 1.00 59.66 81 LYS A N 1
ATOM 673 C CA . LYS A 1 81 ? 25.180 -16.741 -31.992 1.00 59.66 81 LYS A CA 1
ATOM 674 C C . LYS A 1 81 ? 25.934 -16.521 -33.306 1.00 59.66 81 LYS A C 1
ATOM 676 O O . LYS A 1 81 ? 25.528 -17.080 -34.322 1.00 59.66 81 LYS A O 1
ATOM 681 N N . ASN A 1 82 ? 27.025 -15.757 -33.256 1.00 52.47 82 ASN A N 1
ATOM 682 C CA . ASN A 1 82 ? 28.048 -15.763 -34.307 1.00 52.47 82 ASN A CA 1
ATOM 683 C C . ASN A 1 82 ? 28.957 -16.987 -34.159 1.00 52.47 82 ASN A C 1
ATOM 685 O O . ASN A 1 82 ? 29.302 -17.330 -33.001 1.00 52.47 82 ASN A O 1
#

Sequence (82 aa):
GTTTINLKNDKLYMSMDETPIFKAELSHWNHSIFTFRFDTKLASLPEGKLWFDLDKNGEIIKLHIDVPNPDFFFDEFEFIKN

Foldseek 3Di:
DDWDWDQDPNWIKIADDVCRQPIWIWDDDDDQKTKTDGDCVSDVWDIKIKGFDADPVRHTDDIDIGTDDPPPPDPDDDDDDD